Protein AF-A0A7J7KTD6-F1 (afdb_monomer)

pLDDT: mean 77.62, std 17.76, range [35.97, 94.56]

Radius of gyration: 17.25 Å; Cα contacts (8 Å, |Δi|>4): 129; chains: 1; bounding box: 45×42×46 Å

Foldseek 3Di:
DDDPPDPDDPQFDADPNDTHHPQAKKAFCAWDAFPNDTDHHRDIWTFGAADPDPQWTWTDDPNDTTTHHVVRIGGPPPPPDPPPDDDDD

Structure (mmCIF, N/CA/C/O backbone):
data_AF-A0A7J7KTD6-F1
#
_entry.id   AF-A0A7J7KTD6-F1
#
loop_
_atom_site.group_PDB
_atom_site.id
_atom_site.type_symbol
_atom_site.label_atom_id
_atom_site.label_alt_id
_atom_site.label_comp_id
_atom_site.label_asym_id
_atom_site.label_entity_id
_atom_site.label_seq_id
_atom_site.pdbx_PDB_ins_code
_atom_site.Cartn_x
_atom_site.Cartn_y
_atom_site.Cartn_z
_atom_site.occupancy
_atom_site.B_iso_or_equiv
_atom_site.auth_seq_id
_atom_site.auth_comp_id
_atom_site.auth_asym_id
_atom_site.auth_atom_id
_atom_site.pdbx_PDB_model_num
ATOM 1 N N . MET A 1 1 ? 19.701 -24.962 -32.897 1.00 62.38 1 MET A N 1
ATOM 2 C CA . MET A 1 1 ? 19.664 -23.528 -32.538 1.00 62.38 1 MET A CA 1
ATOM 3 C C . MET A 1 1 ? 18.619 -23.369 -31.444 1.00 62.38 1 MET A C 1
A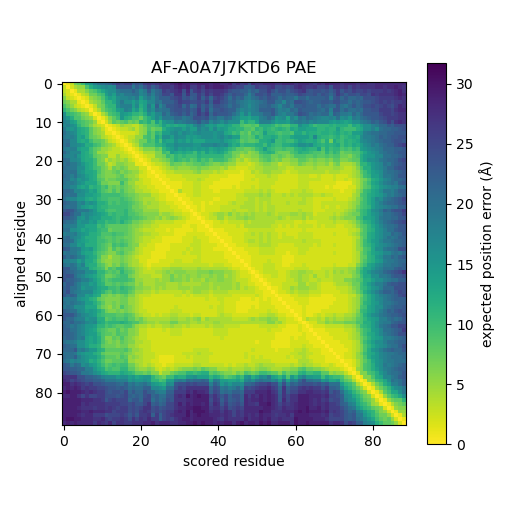TOM 5 O O . MET A 1 1 ? 17.437 -23.379 -31.754 1.00 62.38 1 MET A O 1
ATOM 9 N N . GLY A 1 2 ? 19.031 -23.394 -30.174 1.00 69.56 2 GLY A N 1
ATOM 10 C CA . GLY A 1 2 ? 18.105 -23.259 -29.046 1.00 69.56 2 GLY A CA 1
ATOM 11 C C . GLY A 1 2 ? 17.718 -21.797 -28.851 1.00 69.56 2 GLY A C 1
ATOM 12 O O . GLY A 1 2 ? 18.583 -20.925 -28.900 1.00 69.56 2 GLY A O 1
ATOM 13 N N . THR A 1 3 ? 16.429 -21.525 -28.672 1.00 67.06 3 THR A N 1
ATOM 14 C CA . THR A 1 3 ? 15.912 -20.197 -28.334 1.00 67.06 3 THR A CA 1
ATOM 15 C C . THR A 1 3 ? 16.572 -19.728 -27.033 1.00 67.06 3 THR A C 1
ATOM 17 O O . THR A 1 3 ? 16.590 -20.500 -26.071 1.00 67.06 3 THR A O 1
ATOM 20 N N . PRO A 1 4 ? 17.136 -18.509 -26.966 1.00 68.75 4 PRO A N 1
ATOM 21 C CA . PRO A 1 4 ? 17.693 -18.004 -25.720 1.00 68.75 4 PRO A CA 1
ATOM 22 C C . PRO A 1 4 ? 16.597 -17.974 -24.643 1.00 68.75 4 PRO A C 1
ATOM 24 O O . PRO A 1 4 ? 15.446 -17.653 -24.960 1.00 68.75 4 PRO A O 1
ATOM 27 N N . PRO A 1 5 ? 16.920 -18.331 -23.386 1.00 71.12 5 PRO A N 1
ATOM 28 C CA . PRO A 1 5 ? 15.948 -18.285 -22.307 1.00 71.12 5 PRO A CA 1
ATOM 29 C C . PRO A 1 5 ? 15.420 -16.857 -22.186 1.00 71.12 5 PRO A C 1
ATOM 31 O O . PRO A 1 5 ? 16.189 -15.893 -22.200 1.00 71.12 5 PRO A O 1
ATOM 34 N N . LEU A 1 6 ? 14.095 -16.724 -22.099 1.00 63.75 6 LEU A N 1
ATOM 35 C CA . LEU A 1 6 ? 13.472 -15.434 -21.837 1.00 63.75 6 LEU A CA 1
ATOM 36 C C . LEU A 1 6 ? 14.080 -14.865 -20.548 1.00 63.75 6 LEU A C 1
ATOM 38 O O . LEU A 1 6 ? 14.214 -15.612 -19.575 1.00 63.75 6 LEU A O 1
ATOM 42 N N . PRO A 1 7 ? 14.456 -13.573 -20.522 1.00 62.91 7 PRO A N 1
ATOM 43 C CA . PRO A 1 7 ? 14.940 -12.967 -19.298 1.00 62.91 7 PRO A CA 1
ATOM 44 C C . PRO A 1 7 ? 13.864 -13.138 -18.231 1.00 62.91 7 PRO A C 1
ATOM 46 O O . PRO A 1 7 ? 12.681 -12.899 -18.491 1.00 62.91 7 PRO A O 1
ATOM 49 N N . ASP A 1 8 ? 14.290 -13.576 -17.048 1.00 60.88 8 ASP A N 1
ATOM 50 C CA . ASP A 1 8 ? 13.419 -13.736 -15.892 1.00 60.88 8 ASP A CA 1
ATOM 51 C C . ASP A 1 8 ? 12.581 -12.457 -15.754 1.00 60.88 8 ASP A C 1
ATOM 53 O O . ASP A 1 8 ? 13.134 -11.347 -15.726 1.00 60.88 8 ASP A O 1
ATOM 57 N N . LYS A 1 9 ? 11.245 -12.583 -15.767 1.00 60.81 9 LYS A N 1
ATOM 58 C CA . LYS A 1 9 ? 10.363 -11.412 -15.677 1.00 60.81 9 LYS A CA 1
ATOM 59 C C . LYS A 1 9 ? 10.798 -10.627 -14.445 1.00 60.81 9 LYS A C 1
ATOM 61 O O . LYS A 1 9 ? 10.867 -11.194 -13.354 1.00 60.81 9 LYS A O 1
ATOM 66 N N . ARG A 1 10 ? 11.147 -9.347 -14.622 1.00 57.00 10 ARG A N 1
ATOM 67 C CA . ARG A 1 10 ? 11.652 -8.508 -13.527 1.00 57.00 10 ARG A CA 1
ATOM 68 C C . ARG A 1 10 ? 10.665 -8.601 -12.361 1.00 57.00 10 ARG A C 1
ATOM 70 O O . ARG A 1 10 ? 9.535 -8.145 -12.476 1.00 57.00 10 ARG A O 1
ATOM 77 N N . LYS A 1 11 ? 11.100 -9.196 -11.246 1.00 66.12 11 LYS A N 1
ATOM 78 C CA . LYS A 1 11 ? 10.296 -9.373 -10.017 1.00 66.12 11 LYS A CA 1
ATOM 79 C C . LYS A 1 11 ? 10.163 -8.078 -9.206 1.00 66.12 11 LYS A C 1
ATOM 81 O O . LYS A 1 11 ? 9.711 -8.094 -8.067 1.00 66.12 11 LYS A O 1
ATOM 86 N N . TYR A 1 12 ? 10.626 -6.973 -9.779 1.00 62.16 12 TYR A N 1
ATOM 87 C CA . TYR A 1 12 ? 10.634 -5.654 -9.185 1.00 62.16 12 TYR A CA 1
ATOM 88 C C . TYR A 1 12 ? 10.214 -4.632 -10.220 1.00 62.16 12 TYR A C 1
ATOM 90 O O . TYR A 1 12 ? 10.476 -4.767 -11.418 1.00 62.16 12 TYR A O 1
ATOM 98 N N . SER A 1 13 ? 9.663 -3.554 -9.711 1.00 64.94 13 SER A N 1
ATOM 99 C CA . SER A 1 13 ? 9.384 -2.355 -10.469 1.00 64.94 13 SER A CA 1
ATOM 100 C C . SER A 1 13 ? 10.306 -1.241 -10.017 1.00 64.94 13 SER A C 1
ATOM 102 O O . SER A 1 13 ? 10.843 -1.272 -8.913 1.00 64.94 13 SER A O 1
ATOM 104 N N . ILE A 1 14 ? 10.522 -0.253 -10.877 1.00 61.00 14 ILE A N 1
ATOM 105 C CA . ILE A 1 14 ? 11.366 0.894 -10.550 1.00 61.00 14 ILE A CA 1
ATOM 106 C C . ILE A 1 14 ? 10.452 2.095 -10.345 1.00 61.00 14 ILE A C 1
ATOM 108 O O . ILE A 1 14 ? 9.752 2.496 -11.269 1.00 61.00 14 ILE A O 1
ATOM 112 N N . SER A 1 15 ? 10.476 2.681 -9.151 1.00 63.50 15 SER A N 1
ATOM 113 C CA . SER A 1 15 ? 9.814 3.956 -8.867 1.00 63.50 15 SER A CA 1
ATOM 114 C C . SER A 1 15 ? 10.826 4.922 -8.270 1.00 63.50 15 SER A C 1
ATOM 116 O O . SER A 1 15 ? 11.524 4.574 -7.321 1.00 63.50 15 SER A O 1
ATOM 118 N N . ARG A 1 16 ? 10.947 6.119 -8.862 1.00 63.50 16 ARG A N 1
ATOM 119 C CA . ARG A 1 16 ? 11.911 7.167 -8.464 1.00 63.50 16 ARG A CA 1
ATOM 120 C C . ARG A 1 16 ? 13.354 6.650 -8.296 1.00 63.50 16 ARG A C 1
ATOM 122 O O . ARG A 1 16 ? 14.049 7.020 -7.360 1.00 63.50 16 ARG A O 1
ATOM 129 N N . GLY A 1 17 ? 13.787 5.751 -9.182 1.00 65.62 17 GLY A N 1
ATOM 130 C CA . GLY A 1 17 ? 15.127 5.147 -9.142 1.00 65.62 17 GLY A CA 1
ATOM 131 C C . GLY A 1 17 ? 15.307 4.018 -8.118 1.00 65.62 17 GLY A C 1
ATOM 132 O O . GLY A 1 17 ? 16.353 3.377 -8.106 1.00 65.62 17 GLY A O 1
ATOM 133 N N . MET A 1 18 ? 14.293 3.712 -7.304 1.00 64.38 18 MET A N 1
ATOM 134 C CA . MET A 1 18 ? 14.328 2.616 -6.334 1.00 64.38 18 MET A CA 1
ATOM 135 C C . MET A 1 18 ? 13.664 1.358 -6.893 1.00 64.38 18 MET A C 1
ATOM 137 O O . MET A 1 18 ? 12.592 1.427 -7.498 1.00 64.38 18 MET A O 1
ATOM 141 N N . LYS A 1 19 ? 14.278 0.193 -6.646 1.00 69.88 19 LYS A N 1
ATOM 142 C CA . LYS A 1 19 ? 13.645 -1.109 -6.893 1.00 69.88 19 LYS A CA 1
ATOM 143 C C . LYS A 1 19 ? 12.594 -1.366 -5.814 1.00 69.88 19 LYS A C 1
ATOM 145 O O . LYS A 1 19 ? 12.918 -1.393 -4.630 1.00 69.88 19 LYS A O 1
ATOM 150 N N . VAL A 1 20 ? 11.356 -1.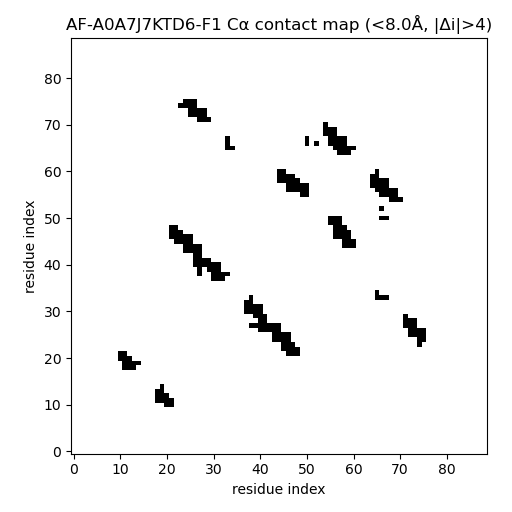578 -6.229 1.00 70.75 20 VAL A N 1
ATOM 151 C CA . VAL A 1 20 ? 10.217 -1.918 -5.378 1.00 70.75 20 VAL A CA 1
ATOM 152 C C . VAL A 1 20 ? 9.772 -3.327 -5.732 1.00 70.75 20 VAL A C 1
ATOM 154 O O . VAL A 1 20 ? 9.558 -3.640 -6.901 1.00 70.75 20 VAL A O 1
ATOM 157 N N . TYR A 1 21 ? 9.651 -4.173 -4.720 1.00 78.69 21 TYR A N 1
ATOM 158 C CA . TYR A 1 21 ? 9.172 -5.544 -4.848 1.00 78.69 21 TYR A CA 1
ATOM 159 C C . TYR A 1 21 ? 7.776 -5.625 -4.238 1.00 78.69 21 TYR A C 1
ATOM 161 O O . TYR A 1 21 ? 7.491 -4.901 -3.285 1.00 78.69 21 TYR A O 1
ATOM 169 N N . PHE A 1 22 ? 6.929 -6.503 -4.769 1.00 81.62 22 PHE A N 1
ATOM 170 C CA . PHE A 1 22 ? 5.617 -6.800 -4.199 1.00 81.62 22 PHE A CA 1
ATOM 171 C C . PHE A 1 22 ? 5.467 -8.315 -3.999 1.00 81.62 22 PHE A C 1
ATOM 173 O O . PHE A 1 22 ? 6.048 -9.079 -4.775 1.00 81.62 22 PHE A O 1
ATOM 180 N N . PRO A 1 23 ? 4.685 -8.758 -3.003 1.00 87.56 23 PRO A N 1
ATOM 181 C CA . PRO A 1 23 ? 4.030 -7.929 -1.991 1.00 87.56 23 PRO A CA 1
ATOM 182 C C . PRO A 1 23 ? 5.037 -7.322 -0.994 1.00 87.56 23 PRO A C 1
ATOM 184 O O . PRO A 1 23 ? 6.106 -7.877 -0.753 1.00 87.56 23 PRO A O 1
ATOM 187 N N . GLN A 1 24 ? 4.710 -6.158 -0.435 1.00 87.69 24 GLN A N 1
ATOM 188 C CA . GLN A 1 24 ? 5.554 -5.414 0.501 1.00 87.69 24 GLN A CA 1
ATOM 189 C C . GLN A 1 24 ? 4.725 -4.868 1.660 1.00 87.69 24 GLN A C 1
ATOM 191 O O . GLN A 1 24 ? 3.712 -4.208 1.449 1.00 87.69 24 GLN A O 1
ATOM 196 N N . VAL A 1 25 ? 5.199 -5.065 2.890 1.00 89.88 25 VAL A N 1
ATOM 197 C CA . VAL A 1 25 ? 4.600 -4.426 4.067 1.00 89.88 25 VAL A CA 1
ATOM 198 C C . VAL A 1 25 ? 4.997 -2.953 4.106 1.00 89.88 25 VAL A C 1
ATOM 200 O O . VAL A 1 25 ? 6.181 -2.601 4.031 1.00 89.88 25 VAL A O 1
ATOM 203 N N . ARG A 1 26 ? 3.997 -2.086 4.220 1.00 90.81 26 ARG A N 1
ATOM 204 C CA . ARG A 1 26 ? 4.159 -0.645 4.411 1.00 90.81 26 ARG A CA 1
ATOM 205 C C . ARG A 1 26 ? 3.452 -0.220 5.692 1.00 90.81 26 ARG A C 1
ATOM 207 O O . ARG A 1 26 ? 2.592 -0.934 6.189 1.00 90.81 26 ARG A O 1
ATOM 214 N N . VAL A 1 27 ? 3.838 0.929 6.224 1.00 93.44 27 VAL A N 1
ATOM 215 C CA . VAL A 1 27 ? 3.230 1.540 7.406 1.00 93.44 27 VAL A CA 1
ATOM 216 C C . VAL A 1 27 ? 2.499 2.799 6.968 1.00 93.44 27 VAL A C 1
ATOM 218 O O . VAL A 1 27 ? 3.042 3.601 6.202 1.00 93.44 27 VAL A O 1
ATOM 221 N N . MET A 1 28 ? 1.265 2.962 7.428 1.00 94.44 28 MET A N 1
ATOM 222 C CA . MET A 1 28 ? 0.480 4.176 7.218 1.00 94.44 28 MET A CA 1
ATOM 223 C C . MET A 1 28 ? 1.068 5.333 8.031 1.00 94.44 28 MET A C 1
ATOM 225 O O . MET A 1 28 ? 1.330 5.185 9.221 1.00 94.44 28 MET A O 1
ATOM 229 N N . LYS A 1 29 ? 1.275 6.493 7.402 1.00 93.62 29 LYS A N 1
ATOM 230 C CA . LYS A 1 29 ? 1.846 7.682 8.063 1.00 93.62 29 LYS A CA 1
ATOM 231 C C . LYS A 1 29 ? 0.816 8.571 8.750 1.00 93.62 29 LYS A C 1
ATOM 233 O O . LYS A 1 29 ? 1.198 9.437 9.520 1.00 93.62 29 LYS A O 1
ATOM 238 N N . GLU A 1 30 ? -0.455 8.408 8.414 1.00 92.75 30 GLU A N 1
ATOM 239 C CA . GLU A 1 30 ? -1.571 9.169 8.971 1.00 92.75 30 GLU A CA 1
ATOM 240 C C . GLU A 1 30 ? -2.858 8.348 8.831 1.00 92.75 30 GLU A C 1
ATOM 242 O O . GLU A 1 30 ? -2.891 7.358 8.090 1.00 92.75 30 GLU A O 1
ATOM 247 N N . ASN A 1 31 ? -3.912 8.779 9.522 1.00 94.56 31 ASN A N 1
ATOM 248 C CA . ASN A 1 31 ? -5.249 8.225 9.348 1.00 94.56 31 ASN A CA 1
ATOM 249 C C . ASN A 1 31 ? -5.827 8.677 8.003 1.00 94.56 31 ASN A C 1
ATOM 251 O O . ASN A 1 31 ? -5.897 9.878 7.741 1.00 94.56 31 ASN A O 1
ATOM 255 N N . ILE A 1 32 ? -6.297 7.738 7.185 1.00 94.00 32 ILE A N 1
ATOM 256 C CA . ILE A 1 32 ? -7.021 8.048 5.948 1.00 94.00 32 ILE A CA 1
ATOM 257 C C . ILE A 1 32 ? -8.287 7.202 5.835 1.00 94.00 32 ILE A C 1
ATOM 259 O O . ILE A 1 32 ? -8.322 6.054 6.277 1.00 94.00 32 ILE A O 1
ATOM 263 N N . ASN A 1 33 ? -9.316 7.764 5.202 1.00 93.56 33 ASN A N 1
ATOM 264 C CA . ASN A 1 33 ? -10.494 7.013 4.791 1.00 93.56 33 ASN A CA 1
ATOM 265 C C . ASN A 1 33 ? -10.429 6.773 3.281 1.00 93.56 33 ASN A C 1
ATOM 267 O O . ASN A 1 33 ? -10.320 7.727 2.509 1.00 93.56 33 ASN A O 1
ATOM 271 N N . VAL A 1 34 ? -10.459 5.509 2.873 1.00 91.06 34 VAL A N 1
ATOM 272 C CA . VAL A 1 34 ? -10.407 5.104 1.467 1.00 91.06 34 VAL A CA 1
ATOM 273 C C . VAL A 1 34 ? -11.511 4.094 1.231 1.00 91.06 34 VAL A C 1
ATOM 275 O O . VAL A 1 34 ? -11.540 3.050 1.872 1.00 91.06 34 VAL A O 1
ATOM 278 N N . GLU A 1 35 ? -12.429 4.434 0.329 1.00 87.56 35 GLU A N 1
ATOM 279 C CA . GLU A 1 35 ? -13.534 3.556 -0.086 1.00 87.56 35 GLU A CA 1
ATOM 280 C C . GLU A 1 35 ? -14.367 3.016 1.094 1.00 87.56 35 GLU A C 1
ATOM 282 O O . GLU A 1 35 ? -14.856 1.895 1.071 1.00 87.56 35 GLU A O 1
ATOM 287 N N . GLY A 1 36 ? -14.539 3.826 2.148 1.00 89.25 36 GLY A N 1
ATOM 288 C CA . GLY A 1 36 ? -15.297 3.451 3.347 1.00 89.25 36 GLY A CA 1
ATOM 289 C C . GLY A 1 36 ? -14.476 2.729 4.418 1.00 89.25 36 GLY A C 1
ATOM 290 O O . GLY A 1 36 ? -14.959 2.570 5.539 1.00 89.25 36 GLY A O 1
ATOM 291 N N . TYR A 1 37 ? -13.225 2.372 4.129 1.00 90.94 37 TYR A N 1
ATOM 292 C CA . TYR A 1 37 ? -12.302 1.779 5.090 1.00 90.94 37 TYR A CA 1
ATOM 293 C C . TYR A 1 37 ? -11.444 2.841 5.774 1.00 90.94 37 TYR A C 1
ATOM 295 O O . TYR A 1 37 ? -10.889 3.734 5.132 1.00 90.94 37 TYR A O 1
ATOM 303 N N . GLU A 1 38 ? -11.300 2.721 7.092 1.00 93.88 38 GLU A N 1
ATOM 304 C CA . GLU A 1 38 ? -10.381 3.537 7.882 1.00 93.88 38 GLU A CA 1
ATOM 305 C C . GLU A 1 38 ? -9.023 2.831 7.999 1.00 93.88 38 GLU A C 1
ATOM 307 O O . GLU A 1 38 ? -8.891 1.799 8.663 1.00 93.88 38 GLU A O 1
ATOM 312 N N . LEU A 1 39 ? -8.000 3.409 7.372 1.00 93.19 39 LEU A N 1
ATOM 313 C CA . LEU A 1 39 ? -6.611 2.994 7.532 1.00 93.19 39 LEU A CA 1
ATOM 314 C C . LEU A 1 39 ? -5.956 3.891 8.576 1.00 93.19 39 LEU A C 1
ATOM 316 O O . LEU A 1 39 ? -5.811 5.095 8.367 1.00 93.19 39 LEU A O 1
ATOM 320 N N . LYS A 1 40 ? -5.573 3.302 9.709 1.00 94.56 40 LYS A N 1
ATOM 321 C CA . LYS A 1 40 ? -5.053 4.043 10.862 1.00 94.56 40 LYS A CA 1
ATOM 322 C C . LYS A 1 40 ? -3.572 4.357 10.717 1.00 94.56 40 LYS A C 1
ATOM 324 O O . LYS A 1 40 ? -2.811 3.550 10.189 1.00 94.56 40 LYS A O 1
ATOM 329 N N . GLU A 1 41 ? -3.149 5.488 11.254 1.00 93.81 41 GLU A N 1
ATOM 330 C CA . GLU A 1 41 ? -1.750 5.849 11.423 1.00 93.81 41 GLU A CA 1
ATOM 331 C C . GLU A 1 41 ? -0.994 4.728 12.147 1.00 93.81 41 GLU A C 1
ATOM 333 O O . GLU A 1 41 ? -1.517 4.088 13.061 1.00 93.81 41 GLU A O 1
ATOM 338 N N . ASN A 1 42 ? 0.241 4.473 11.718 1.00 92.06 42 ASN A N 1
ATOM 339 C CA . ASN A 1 42 ? 1.117 3.416 12.219 1.00 92.06 42 ASN A CA 1
ATOM 340 C C . ASN A 1 42 ? 0.605 1.983 11.994 1.00 92.06 42 ASN A C 1
ATOM 342 O O . ASN A 1 42 ? 1.276 1.034 12.401 1.00 92.06 42 ASN A O 1
ATOM 346 N N . SER A 1 43 ? -0.535 1.792 11.317 1.00 92.06 43 SER A N 1
ATOM 347 C CA . SER A 1 43 ? -0.984 0.454 10.929 1.00 92.06 43 SER A CA 1
ATOM 348 C C . SER A 1 43 ? -0.127 -0.111 9.798 1.00 92.06 43 SER A C 1
ATOM 350 O O . SER A 1 43 ? 0.305 0.603 8.886 1.00 92.06 43 SER A O 1
ATOM 352 N N . GLU A 1 44 ? 0.132 -1.414 9.875 1.00 93.00 44 GLU A N 1
ATOM 353 C CA . GLU A 1 44 ? 0.811 -2.155 8.822 1.00 93.00 44 GLU A CA 1
ATOM 354 C C . GLU A 1 44 ? -0.193 -2.592 7.759 1.00 93.00 44 GLU A C 1
ATOM 356 O O . GLU A 1 44 ? -1.256 -3.135 8.056 1.00 93.00 44 GLU A O 1
ATOM 361 N N . VAL A 1 45 ? 0.172 -2.364 6.505 1.00 91.75 45 VAL A N 1
ATOM 362 C CA . VAL A 1 45 ? -0.662 -2.618 5.336 1.00 91.75 45 VAL A CA 1
ATOM 363 C C . VAL A 1 45 ? 0.133 -3.389 4.292 1.00 91.75 45 VAL A C 1
ATOM 365 O O . VAL A 1 45 ? 1.322 -3.134 4.068 1.00 91.75 45 VAL A O 1
ATOM 368 N N . LEU A 1 46 ? -0.520 -4.349 3.637 1.00 92.44 46 LEU A N 1
ATOM 369 C CA . LEU A 1 46 ? 0.112 -5.165 2.610 1.00 92.44 46 LEU A CA 1
ATOM 370 C C . LEU A 1 46 ? -0.051 -4.500 1.246 1.00 92.44 46 LEU A C 1
ATOM 372 O O . LEU A 1 46 ? -1.116 -4.537 0.637 1.00 92.44 46 LEU A O 1
ATOM 376 N N . CYS A 1 47 ? 1.026 -3.910 0.749 1.00 91.12 47 CYS A N 1
ATOM 377 C CA . CYS A 1 47 ? 1.086 -3.360 -0.591 1.00 91.12 47 CYS A CA 1
ATOM 378 C C . CYS A 1 47 ? 1.315 -4.491 -1.600 1.00 91.12 47 CYS A C 1
ATOM 380 O O . CYS A 1 47 ? 2.347 -5.160 -1.564 1.00 91.12 47 CYS A O 1
ATOM 382 N N . VAL A 1 48 ? 0.359 -4.717 -2.495 1.00 91.44 48 VAL A N 1
ATOM 383 C CA . VAL A 1 48 ? 0.374 -5.827 -3.464 1.00 91.44 48 VAL A CA 1
ATOM 384 C C . VAL A 1 48 ? 0.765 -5.389 -4.875 1.00 91.44 48 VAL A C 1
ATOM 386 O O . VAL A 1 48 ? 1.054 -6.236 -5.716 1.00 91.44 48 VAL A O 1
ATOM 389 N N .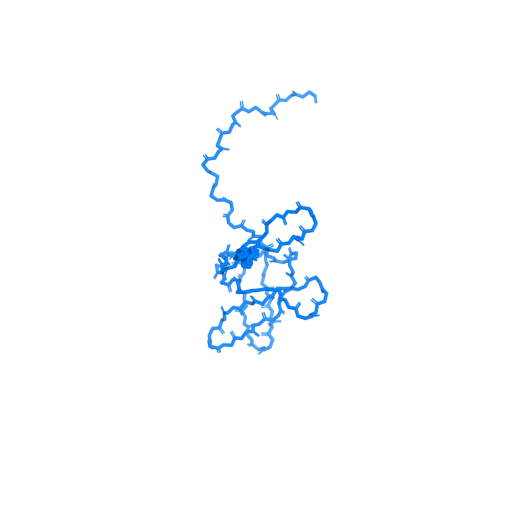 GLY A 1 49 ? 0.835 -4.081 -5.140 1.00 88.25 49 GLY A N 1
ATOM 390 C CA . GLY A 1 49 ? 1.241 -3.559 -6.442 1.00 88.25 49 GLY A CA 1
ATOM 391 C C . GLY A 1 49 ? 1.169 -2.039 -6.551 1.00 88.25 49 GLY A C 1
ATOM 392 O O . GLY A 1 49 ? 0.951 -1.328 -5.568 1.00 88.25 49 GLY A O 1
ATOM 393 N N . TYR A 1 50 ? 1.334 -1.539 -7.776 1.00 83.81 50 TYR A N 1
ATOM 394 C CA . TYR A 1 50 ? 0.988 -0.156 -8.103 1.00 83.81 50 TYR A CA 1
ATOM 395 C C . TYR A 1 50 ? -0.480 -0.049 -8.457 1.00 83.81 50 TYR A C 1
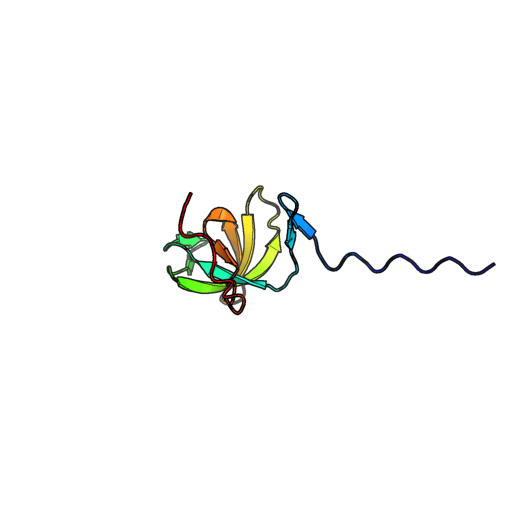ATOM 397 O O . TYR A 1 50 ? -1.032 -0.928 -9.118 1.00 83.81 50 TYR A O 1
ATOM 405 N N . SER A 1 51 ? -1.053 1.086 -8.085 1.00 85.38 5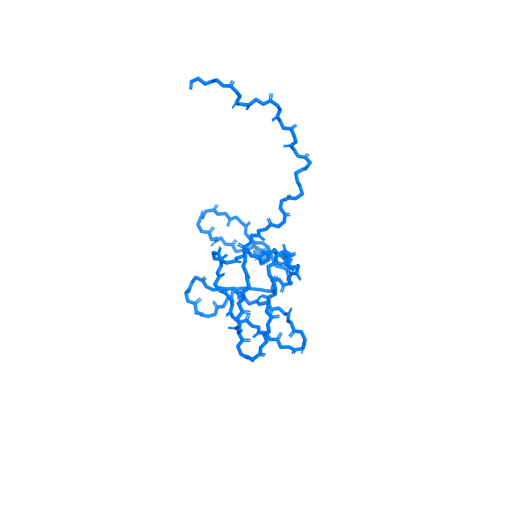1 SER A N 1
ATOM 406 C CA . SER A 1 51 ? -2.349 1.497 -8.588 1.00 85.38 51 SER A CA 1
ATOM 407 C C . SER A 1 51 ? -2.218 1.987 -10.031 1.00 85.38 51 SER A C 1
ATOM 409 O O . SER A 1 51 ? -1.168 2.474 -10.462 1.00 85.38 51 SER A O 1
ATOM 411 N N . SER A 1 52 ? -3.315 1.871 -10.776 1.00 83.25 52 SER A N 1
ATOM 412 C CA . SER A 1 52 ? -3.467 2.526 -12.078 1.00 83.25 52 SER A CA 1
ATOM 413 C C . SER A 1 52 ? -3.467 4.057 -11.963 1.00 83.25 52 SER A C 1
ATOM 415 O O . SER A 1 52 ? -3.131 4.755 -12.923 1.00 83.25 52 SER A O 1
ATOM 417 N N . ARG A 1 53 ? -3.793 4.591 -10.777 1.00 85.19 53 ARG A N 1
ATOM 418 C CA . ARG A 1 53 ? -3.735 6.017 -10.477 1.00 85.19 53 ARG A CA 1
ATOM 419 C C . ARG A 1 53 ? -2.284 6.446 -10.258 1.00 85.19 53 ARG A C 1
ATOM 421 O O . ARG A 1 53 ? -1.558 5.827 -9.470 1.00 85.19 53 ARG A O 1
ATOM 428 N N . PRO A 1 54 ? -1.851 7.551 -10.888 1.00 83.31 54 PRO A N 1
ATOM 429 C CA . PRO A 1 54 ? -0.532 8.113 -10.647 1.00 83.31 54 PRO A CA 1
ATOM 430 C C . PRO A 1 54 ? -0.273 8.334 -9.154 1.00 83.31 54 PRO A C 1
ATOM 432 O O . PRO A 1 54 ? -1.149 8.782 -8.414 1.00 83.31 54 PRO A O 1
ATOM 435 N N . SER A 1 55 ? 0.946 8.027 -8.710 1.00 85.94 55 SER A N 1
ATOM 436 C CA . SER A 1 55 ? 1.392 8.209 -7.320 1.00 85.94 55 SER A CA 1
ATOM 437 C C . SER A 1 55 ? 0.620 7.407 -6.262 1.00 85.94 55 SER A C 1
ATOM 439 O O . SER A 1 55 ? 0.792 7.681 -5.076 1.00 85.94 55 SER A O 1
ATOM 441 N N . HIS A 1 56 ? -0.172 6.402 -6.647 1.00 90.50 56 HIS A N 1
ATOM 442 C CA . HIS A 1 56 ? -0.874 5.514 -5.718 1.00 90.50 56 HIS A CA 1
ATOM 443 C C . HIS A 1 56 ? -0.294 4.093 -5.732 1.00 90.50 56 HIS A C 1
ATOM 445 O O . HIS A 1 56 ? 0.379 3.657 -6.671 1.00 90.50 56 HIS A O 1
ATOM 451 N N . VAL A 1 57 ? -0.564 3.357 -4.663 1.00 90.62 57 VAL A N 1
ATOM 452 C CA . VAL A 1 57 ? 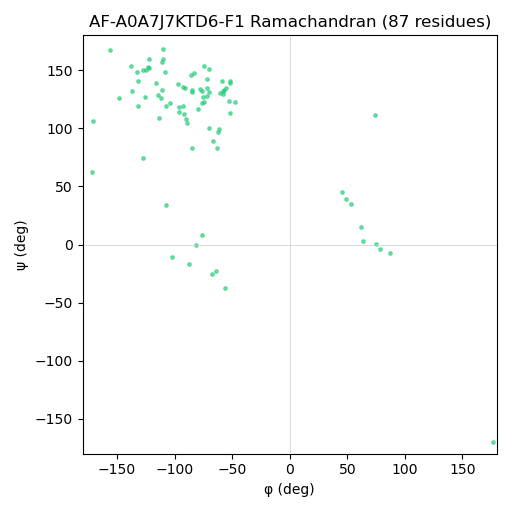-0.254 1.938 -4.496 1.00 90.62 57 VAL A CA 1
ATOM 453 C C . VAL A 1 57 ? -1.517 1.152 -4.195 1.00 90.62 57 VAL A C 1
ATOM 455 O O . VAL A 1 57 ? -2.461 1.689 -3.624 1.00 90.62 57 VAL A O 1
ATOM 458 N N . SER A 1 58 ? -1.510 -0.121 -4.564 1.00 93.25 58 SER A N 1
ATOM 459 C CA . SER A 1 58 ? -2.601 -1.048 -4.285 1.00 93.25 58 SER A CA 1
ATOM 460 C C . SER A 1 58 ? -2.328 -1.774 -2.976 1.00 93.25 58 SER A C 1
ATOM 462 O O . SER A 1 58 ? -1.318 -2.472 -2.848 1.00 93.25 58 SER A O 1
ATOM 464 N N . ILE A 1 59 ? -3.222 -1.612 -2.007 1.00 93.25 59 ILE A N 1
ATOM 465 C CA . ILE A 1 59 ? -3.136 -2.212 -0.678 1.00 93.25 59 ILE A CA 1
ATOM 466 C C . ILE A 1 59 ? -4.242 -3.244 -0.525 1.00 93.25 59 ILE A C 1
ATOM 468 O O . ILE A 1 59 ? -5.408 -2.919 -0.696 1.00 93.25 59 ILE A O 1
ATOM 472 N N . ALA A 1 60 ? -3.881 -4.473 -0.164 1.00 93.12 60 ALA A N 1
ATOM 473 C CA . ALA A 1 60 ? -4.861 -5.482 0.210 1.00 93.12 60 ALA A CA 1
ATOM 474 C C . ALA A 1 60 ? -5.374 -5.203 1.630 1.00 93.12 60 ALA A C 1
ATOM 476 O O . ALA A 1 60 ? -4.584 -5.170 2.579 1.00 93.12 60 ALA A O 1
ATOM 477 N N . PHE A 1 61 ? -6.685 -5.014 1.779 1.00 91.75 61 PHE A N 1
ATOM 478 C CA . PHE A 1 61 ? -7.325 -4.727 3.061 1.00 91.75 61 PHE A CA 1
ATOM 479 C C . PHE A 1 61 ? -8.743 -5.302 3.110 1.00 91.75 61 PHE A C 1
ATOM 481 O O . PHE A 1 61 ? -9.545 -5.020 2.235 1.00 91.75 61 PHE A O 1
ATOM 488 N N . GLN A 1 62 ? -9.056 -6.108 4.134 1.00 86.50 62 GLN A N 1
ATOM 489 C CA . GLN A 1 62 ? -10.404 -6.652 4.392 1.00 86.50 62 GLN A CA 1
ATOM 490 C C . GLN A 1 62 ? -11.127 -7.226 3.150 1.00 86.50 62 GLN A C 1
ATOM 492 O O . GLN A 1 62 ? -12.317 -7.009 2.968 1.00 86.50 62 GLN A O 1
ATOM 497 N N . ASN A 1 63 ? -10.402 -8.009 2.340 1.00 88.25 63 ASN A N 1
ATOM 498 C CA . ASN A 1 63 ? -10.829 -8.628 1.070 1.00 88.25 63 ASN A CA 1
ATOM 499 C C . ASN A 1 63 ? -10.938 -7.699 -0.149 1.00 88.25 63 ASN A C 1
ATOM 501 O O . ASN A 1 63 ? -11.194 -8.202 -1.240 1.00 88.25 63 ASN A O 1
ATOM 505 N N . ASP A 1 64 ? -10.645 -6.411 0.004 1.00 92.50 64 ASP A N 1
ATOM 506 C CA . ASP A 1 64 ? -10.595 -5.442 -1.086 1.00 92.50 64 ASP A CA 1
ATOM 507 C C . ASP A 1 64 ? -9.167 -4.976 -1.396 1.00 92.50 64 ASP A C 1
ATOM 509 O O . ASP A 1 64 ? -8.203 -5.247 -0.667 1.00 92.50 64 ASP A O 1
ATOM 513 N N . ILE A 1 65 ? -9.030 -4.286 -2.531 1.00 93.25 65 ILE A N 1
ATOM 514 C CA . ILE A 1 65 ? -7.796 -3.620 -2.947 1.00 93.25 65 ILE A CA 1
ATOM 515 C C . ILE A 1 65 ? -8.038 -2.117 -2.933 1.00 93.25 65 ILE A C 1
ATOM 517 O O . ILE A 1 65 ? -8.706 -1.582 -3.810 1.00 93.25 65 ILE A O 1
ATOM 521 N N . LEU A 1 66 ? -7.427 -1.440 -1.969 1.00 94.31 66 LEU A N 1
ATOM 522 C CA . LEU A 1 66 ? -7.530 0.001 -1.802 1.00 94.31 66 LEU A CA 1
ATOM 523 C C . LEU A 1 66 ? -6.408 0.706 -2.563 1.00 94.31 66 LEU A C 1
ATOM 525 O O . LEU A 1 66 ? -5.236 0.330 -2.462 1.00 94.31 66 LEU A O 1
ATOM 529 N N . GLU A 1 67 ? -6.750 1.762 -3.295 1.00 93.31 67 GLU A N 1
ATOM 530 C CA . GLU A 1 67 ? -5.772 2.627 -3.955 1.00 93.31 67 GLU A CA 1
ATOM 531 C C . GLU A 1 67 ? -5.374 3.773 -3.019 1.00 93.31 67 GLU A C 1
ATOM 533 O O . GLU A 1 67 ? -6.138 4.706 -2.779 1.00 93.31 67 GLU A O 1
ATOM 538 N N . VAL A 1 68 ? -4.154 3.716 -2.488 1.00 92.81 68 VAL A N 1
ATOM 539 C CA . VAL A 1 68 ? -3.672 4.639 -1.450 1.00 92.81 68 VAL A CA 1
ATOM 540 C C . VAL A 1 68 ? -2.500 5.471 -1.964 1.00 92.81 68 VAL A C 1
ATOM 542 O O . VAL A 1 68 ? -1.612 4.912 -2.613 1.00 92.81 68 VAL A O 1
ATOM 545 N N . PRO A 1 69 ? -2.416 6.784 -1.673 1.00 92.12 69 PRO A N 1
ATOM 546 C CA . PRO A 1 69 ? -1.279 7.582 -2.113 1.00 92.12 69 PRO A CA 1
ATOM 547 C C . PRO A 1 69 ? 0.044 7.053 -1.538 1.00 92.12 69 PRO A C 1
ATOM 549 O O . PRO A 1 69 ? 0.197 6.842 -0.332 1.00 92.12 69 PRO A O 1
ATOM 552 N N . PHE A 1 70 ? 1.044 6.875 -2.403 1.00 88.38 70 PHE A N 1
ATOM 553 C CA . PHE A 1 70 ? 2.352 6.317 -2.044 1.00 88.38 70 PHE A CA 1
ATOM 554 C C . PHE A 1 70 ? 3.029 7.110 -0.920 1.00 88.38 70 PHE A C 1
ATOM 556 O O . PHE A 1 70 ? 3.682 6.532 -0.056 1.00 88.38 70 PHE A O 1
ATOM 563 N N . GLU A 1 71 ? 2.874 8.432 -0.919 1.00 89.81 71 GLU A N 1
ATOM 564 C CA . GLU A 1 71 ? 3.464 9.341 0.067 1.00 89.81 71 GLU A CA 1
ATOM 565 C C . GLU A 1 71 ? 2.893 9.190 1.479 1.00 89.81 71 GLU A C 1
ATOM 567 O O . GLU A 1 71 ? 3.615 9.458 2.442 1.00 89.81 71 GLU A O 1
ATOM 572 N N . LYS A 1 72 ? 1.650 8.703 1.601 1.00 91.50 72 LYS A N 1
ATOM 573 C CA . LYS A 1 72 ? 0.962 8.433 2.873 1.00 91.50 72 LYS A CA 1
ATOM 574 C C . LYS A 1 72 ? 1.359 7.096 3.491 1.00 91.50 72 LYS A C 1
ATOM 576 O O . LYS A 1 72 ? 0.913 6.751 4.579 1.00 91.50 72 LYS A O 1
ATOM 581 N N . THR A 1 73 ? 2.245 6.364 2.822 1.00 90.88 73 THR A N 1
ATOM 582 C CA . THR A 1 73 ? 2.806 5.109 3.311 1.00 90.88 73 THR A CA 1
ATOM 583 C C . THR A 1 73 ? 4.329 5.176 3.324 1.00 90.88 73 THR A C 1
ATOM 585 O O . THR A 1 73 ? 4.957 5.856 2.509 1.00 90.88 73 THR A O 1
ATOM 588 N N . SER A 1 74 ? 4.962 4.460 4.241 1.00 89.19 74 SER A N 1
ATOM 589 C CA . SER A 1 74 ? 6.410 4.243 4.257 1.00 89.19 74 SER A CA 1
ATOM 590 C C . SER A 1 74 ? 6.709 2.754 4.212 1.00 89.19 74 SER A C 1
ATOM 592 O O . SER A 1 74 ? 5.919 1.926 4.650 1.00 89.19 74 SER A O 1
ATOM 594 N N . ILE A 1 75 ? 7.857 2.388 3.654 1.00 83.75 75 ILE A N 1
ATOM 595 C CA . ILE A 1 75 ? 8.353 1.022 3.805 1.00 83.75 75 ILE A CA 1
ATOM 596 C C . ILE A 1 75 ? 8.808 0.892 5.255 1.00 83.75 75 ILE A C 1
ATOM 598 O O . ILE A 1 75 ? 9.503 1.782 5.752 1.00 83.75 75 ILE A O 1
ATOM 602 N N . ARG A 1 76 ? 8.446 -0.207 5.922 1.00 70.12 76 ARG A N 1
ATOM 603 C CA . ARG A 1 76 ? 9.048 -0.554 7.209 1.00 70.12 76 ARG A CA 1
ATOM 604 C C . ARG A 1 76 ? 10.515 -0.889 6.952 1.00 70.12 76 ARG A C 1
ATOM 606 O O . ARG A 1 76 ? 10.857 -2.026 6.641 1.00 70.12 76 ARG A O 1
ATOM 613 N N . ILE A 1 77 ? 11.383 0.117 7.005 1.00 61.28 77 ILE A N 1
ATOM 614 C CA . ILE A 1 77 ? 12.820 -0.114 7.066 1.00 61.28 77 ILE A CA 1
ATOM 615 C C . ILE A 1 77 ? 13.047 -0.684 8.459 1.00 61.28 77 ILE A C 1
ATOM 617 O O . ILE A 1 77 ? 13.040 0.047 9.448 1.00 61.28 77 ILE A O 1
ATOM 621 N N . THR A 1 78 ? 13.181 -2.004 8.567 1.00 49.34 78 THR A N 1
ATOM 622 C CA . THR A 1 78 ? 13.783 -2.595 9.757 1.00 49.34 78 THR A CA 1
ATOM 623 C C . THR A 1 78 ? 15.207 -2.055 9.780 1.00 49.34 78 THR A C 1
ATOM 625 O O . THR A 1 78 ? 16.064 -2.538 9.042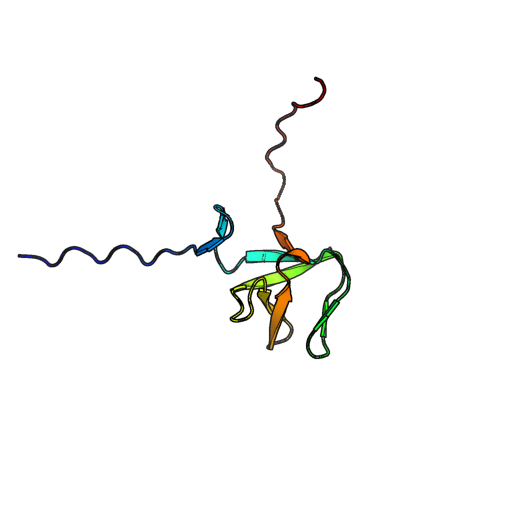 1.00 49.34 78 THR A O 1
ATOM 628 N N . ASN A 1 79 ? 15.449 -0.988 10.543 1.00 42.69 79 ASN A N 1
ATOM 629 C CA . ASN A 1 79 ? 16.791 -0.493 10.818 1.00 42.69 79 ASN A CA 1
ATOM 630 C C . ASN A 1 79 ? 17.547 -1.588 11.587 1.00 42.69 79 ASN A C 1
ATOM 632 O O . ASN A 1 79 ? 17.629 -1.579 12.809 1.00 42.69 79 ASN A O 1
ATOM 636 N N . GLN A 1 80 ? 18.099 -2.547 10.850 1.00 40.31 80 GLN A N 1
ATOM 637 C CA . GLN A 1 80 ? 19.284 -3.302 11.239 1.00 40.31 80 GLN A CA 1
ATOM 638 C C . GLN A 1 80 ? 20.493 -2.870 10.405 1.00 40.31 80 GLN A C 1
ATOM 640 O O . GLN A 1 80 ? 21.387 -3.655 10.120 1.00 40.31 80 GLN A O 1
ATOM 645 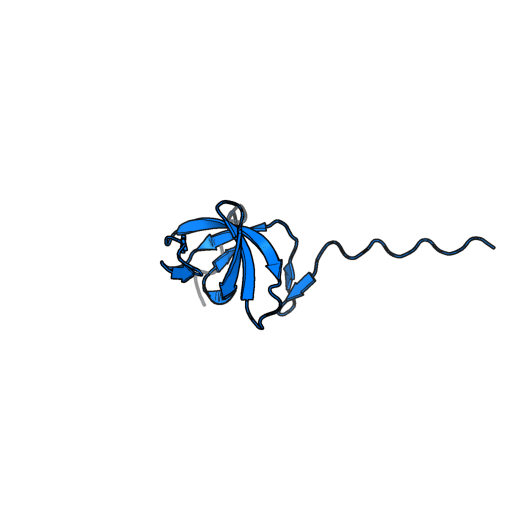N N . LEU A 1 81 ? 20.539 -1.587 10.050 1.00 44.62 81 LEU A N 1
ATOM 646 C CA . LEU A 1 81 ? 21.782 -0.895 9.743 1.00 44.62 81 LEU A CA 1
ATOM 647 C C . LEU A 1 81 ? 21.830 0.368 10.606 1.00 44.62 81 LEU A C 1
ATOM 649 O O . LEU A 1 81 ? 21.610 1.481 10.142 1.00 44.62 81 LEU A O 1
ATOM 653 N N . HIS A 1 82 ? 22.099 0.169 11.898 1.00 38.25 82 HIS A N 1
ATOM 654 C CA . HIS A 1 82 ? 22.862 1.161 12.646 1.00 38.25 82 HIS A CA 1
ATOM 655 C C . HIS A 1 82 ? 24.241 1.248 11.980 1.00 38.25 82 HIS A C 1
ATOM 657 O O . HIS A 1 82 ? 25.094 0.395 12.207 1.00 38.25 82 HIS A O 1
ATOM 663 N N . GLY A 1 83 ? 24.449 2.253 11.136 1.00 35.97 83 GLY A N 1
ATOM 664 C CA . GLY A 1 83 ? 25.773 2.834 10.948 1.00 35.97 83 GLY A CA 1
ATOM 665 C C . GLY A 1 83 ? 25.851 4.064 11.854 1.00 35.97 83 GLY A C 1
ATOM 666 O O . GLY A 1 83 ? 25.016 4.956 11.690 1.00 35.97 83 GLY A O 1
ATOM 667 N N . PRO A 1 84 ? 26.757 4.125 12.843 1.00 47.94 84 PRO A N 1
ATOM 668 C CA . PRO A 1 84 ? 26.892 5.288 13.699 1.00 47.94 84 PRO A CA 1
ATOM 669 C C . PRO A 1 84 ? 27.808 6.288 13.003 1.00 47.94 84 PRO A C 1
ATOM 671 O O . PRO A 1 84 ? 28.991 6.297 13.282 1.00 47.94 84 PRO A O 1
ATOM 674 N N . GLU A 1 85 ? 27.299 7.109 12.092 1.00 49.69 85 GLU A N 1
ATOM 675 C CA . GLU A 1 85 ? 27.999 8.338 11.702 1.00 49.69 85 GLU A CA 1
ATOM 676 C C . GLU A 1 85 ? 27.101 9.188 10.815 1.00 49.69 85 GLU A C 1
ATOM 678 O O . GLU A 1 85 ? 26.821 8.846 9.672 1.00 49.69 85 GLU A O 1
ATOM 683 N N . LEU A 1 86 ? 26.599 10.271 11.396 1.00 46.00 86 LEU A N 1
ATOM 684 C CA . LEU A 1 86 ? 26.658 11.626 10.846 1.00 46.00 86 LEU A CA 1
ATOM 685 C C . LEU A 1 86 ? 26.150 12.560 11.954 1.00 46.00 86 LEU A C 1
ATOM 687 O O . LEU A 1 86 ? 25.118 13.219 11.856 1.00 46.00 86 LEU A O 1
ATOM 691 N N . GLN A 1 87 ? 26.887 12.567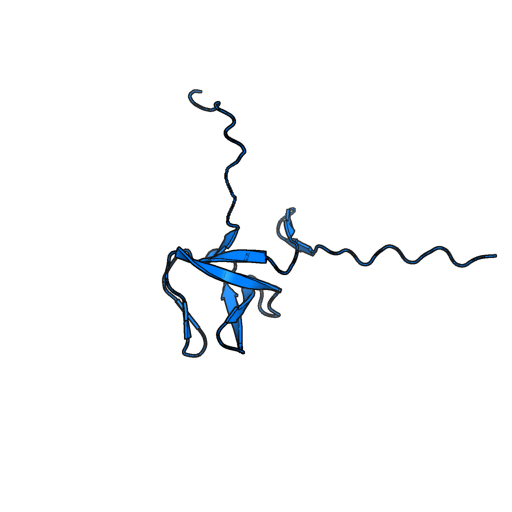 13.068 1.00 43.28 87 GLN A N 1
ATOM 692 C CA . GLN A 1 87 ? 27.044 13.795 13.834 1.00 43.28 87 GLN A CA 1
ATOM 693 C C . GLN A 1 87 ? 28.202 14.559 13.196 1.00 43.28 87 GLN A C 1
ATOM 695 O O . GLN A 1 87 ? 29.280 13.994 13.039 1.00 43.28 87 GLN A O 1
ATOM 700 N N . LYS A 1 88 ? 27.965 15.848 12.938 1.00 39.00 88 LYS A N 1
ATOM 701 C CA . LYS A 1 88 ? 28.923 16.871 12.492 1.00 39.00 88 LYS A CA 1
ATOM 702 C C . LYS A 1 88 ? 29.350 16.762 11.026 1.00 39.00 88 LYS A C 1
ATOM 704 O O . LYS A 1 88 ? 30.107 15.875 10.658 1.00 39.00 88 LYS A O 1
ATOM 709 N N . LEU A 1 89 ? 28.924 17.742 10.233 1.00 38.66 89 LEU A N 1
ATOM 710 C CA . LEU A 1 89 ? 29.765 18.879 9.842 1.00 38.66 89 LEU A CA 1
ATOM 711 C C . LEU A 1 89 ? 28.881 20.123 9.713 1.00 38.66 89 LEU A C 1
ATOM 713 O O . LEU A 1 89 ? 27.735 19.966 9.237 1.00 38.66 89 LEU A O 1
#

Nearest PDB structures (foldseek):
  3eg2-assembly1_A  TM=7.974E-01  e=7.478E-03  Homo sapiens
  2ege-assembly1_A  TM=7.095E-01  e=6.030E-02  Homo sapiens
  1ugv-assembly1_A  TM=6.762E-01  e=7.176E-02  Homo sapiens
  1gbr-assembly1_A  TM=6.913E-01  e=1.016E-01  Mus musculus
  2csq-assembly1_A  TM=5.819E-01  e=4.258E-02  Homo sapiens

Mean predicted aligned error: 11.14 Å

Sequence (89 aa):
MGTPPLPDKRKYSISRGMKVYFPQVRVMKENINVEGYELKENSEVLCVGYSSRPSHVSIAFQNDILEVPFEKTSIRITNQLHGPELQKL

Organism: Bugula neritina (NCBI:txid10212)

Secondary structure (DSSP, 8-state):
-PPPPPPPP-SEEEETTEEEESSEEEEESS-EEETTEEE-TT-EEEEEEE-SSTTEEEEEETTEEEEEEGGGEEE--------------

Solvent-accessible surface area (backbone atoms only — not comparable to full-atom values): 5713 Å² total; per-residue (Å²): 136,80,81,79,79,75,75,74,75,74,75,50,46,76,56,98,88,38,82,43,57,60,74,33,66,27,29,26,73,47,71,46,78,54,97,88,41,78,45,47,50,73,37,78,41,42,30,62,47,71,34,93,51,85,72,24,26,23,28,56,51,99,94,44,74,46,76,39,55,46,86,51,38,42,71,70,73,78,79,82,69,85,70,94,79,85,80,84,135